Protein AF-A0A0T5Z7K5-F1 (afdb_monomer_lite)

Sequence (87 aa):
MTAWPTTPPTPSRPPGYSLQKIAFAVVIHPDGRLHQISDLRDHSGKKAVPIQRLLPGQAKPSGSGLNPCFLWDNSAYLLGHVAEETG

Radius of gyration: 17.98 Å; chains: 1; bounding box: 35×60×42 Å

Organism: NCBI:txid54398

pLDDT: mean 83.51, std 14.69, range [42.5, 97.69]

Structure (mmCIF, N/CA/C/O backbone):
data_AF-A0A0T5Z7K5-F1
#
_entry.id   AF-A0A0T5Z7K5-F1
#
loop_
_atom_site.group_PDB
_atom_site.id
_atom_site.type_symbol
_atom_site.label_atom_id
_atom_site.label_alt_id
_atom_site.label_comp_id
_atom_site.label_asym_id
_atom_site.label_entity_id
_atom_site.label_seq_id
_atom_site.pdbx_PDB_ins_code
_atom_site.Cartn_x
_atom_site.Cartn_y
_atom_site.Cartn_z
_atom_site.occupancy
_atom_site.B_iso_or_equiv
_atom_site.auth_seq_id
_atom_site.auth_comp_id
_atom_site.auth_asym_id
_atom_site.auth_atom_id
_atom_site.pdbx_PDB_model_num
ATOM 1 N N . MET A 1 1 ? 23.665 -37.542 23.855 1.00 42.50 1 MET A N 1
ATOM 2 C CA . MET A 1 1 ? 22.322 -37.086 23.440 1.00 42.50 1 MET A CA 1
ATOM 3 C C . MET A 1 1 ? 22.403 -35.592 23.201 1.00 42.50 1 MET A C 1
ATOM 5 O O . MET A 1 1 ? 22.500 -34.848 24.165 1.00 42.50 1 MET A O 1
ATOM 9 N N . THR A 1 2 ? 22.462 -35.159 21.944 1.00 50.91 2 THR A N 1
ATOM 10 C CA . THR A 1 2 ? 22.490 -33.731 21.599 1.00 50.91 2 THR A CA 1
ATOM 11 C C . THR A 1 2 ? 21.060 -33.312 21.289 1.00 50.91 2 THR A C 1
ATOM 13 O O . THR A 1 2 ? 20.460 -33.840 20.355 1.00 50.91 2 THR A O 1
ATOM 16 N N . ALA A 1 3 ? 20.485 -32.443 22.119 1.00 51.56 3 ALA A N 1
ATOM 17 C CA . ALA A 1 3 ? 19.156 -31.890 21.889 1.00 51.56 3 ALA A CA 1
ATOM 18 C C . ALA A 1 3 ? 19.191 -30.962 20.664 1.00 51.56 3 ALA A C 1
ATOM 20 O O . ALA A 1 3 ? 20.066 -30.102 20.558 1.00 51.56 3 ALA A O 1
ATOM 21 N N . TRP A 1 4 ? 18.255 -31.150 19.736 1.00 56.69 4 TRP A N 1
ATOM 22 C CA . TRP A 1 4 ? 18.053 -30.243 18.608 1.00 56.69 4 TRP A CA 1
ATOM 23 C C . TRP A 1 4 ? 17.449 -28.926 19.112 1.00 56.69 4 TRP A C 1
ATOM 25 O O . TRP A 1 4 ? 16.583 -28.968 19.989 1.00 56.69 4 TRP A O 1
ATOM 35 N N . PRO A 1 5 ? 17.860 -27.756 18.594 1.00 63.38 5 PRO A N 1
ATOM 36 C CA . PRO A 1 5 ? 17.219 -26.502 18.958 1.00 63.38 5 PRO A CA 1
ATOM 37 C C . PRO A 1 5 ? 15.772 -26.501 18.444 1.00 63.38 5 PRO A C 1
ATOM 39 O O . PRO A 1 5 ? 15.530 -26.499 17.238 1.00 63.38 5 PRO A O 1
ATOM 42 N N . THR A 1 6 ? 14.805 -26.493 19.362 1.00 59.81 6 THR A N 1
ATOM 43 C CA . THR A 1 6 ? 13.363 -26.395 19.080 1.00 59.81 6 THR A CA 1
ATOM 44 C C . THR A 1 6 ? 12.966 -24.960 18.721 1.00 59.81 6 THR A C 1
ATOM 46 O O . THR A 1 6 ? 12.042 -24.395 19.304 1.00 59.81 6 THR A O 1
ATOM 49 N N . THR A 1 7 ? 13.678 -24.320 17.792 1.00 62.19 7 THR A N 1
ATOM 50 C CA . THR A 1 7 ? 13.211 -23.038 17.261 1.00 62.19 7 THR A CA 1
ATOM 51 C C . THR A 1 7 ? 12.012 -23.342 16.364 1.00 62.19 7 THR A C 1
ATOM 53 O O . THR A 1 7 ? 12.184 -24.063 15.376 1.00 62.19 7 THR A O 1
ATOM 56 N N . PRO A 1 8 ? 10.796 -22.859 16.685 1.00 63.31 8 PRO A N 1
ATOM 57 C CA . PRO A 1 8 ? 9.657 -23.041 15.797 1.00 63.31 8 PRO A CA 1
ATOM 58 C C . PRO A 1 8 ? 10.012 -22.448 14.428 1.00 63.31 8 PRO A C 1
ATOM 60 O O . PRO A 1 8 ? 10.702 -21.424 14.387 1.00 63.31 8 PRO A O 1
ATOM 63 N N . PRO A 1 9 ? 9.585 -23.062 13.311 1.00 59.53 9 PRO A N 1
ATOM 64 C CA . PRO A 1 9 ? 9.857 -22.514 11.994 1.00 59.53 9 PRO A CA 1
ATOM 65 C C . PRO A 1 9 ? 9.293 -21.097 11.948 1.00 59.53 9 PRO A C 1
ATOM 67 O O . PRO A 1 9 ? 8.080 -20.889 11.998 1.00 59.53 9 PRO A O 1
ATOM 70 N N . THR A 1 10 ? 10.184 -20.107 11.904 1.00 61.84 10 THR A N 1
ATOM 71 C CA . THR A 1 10 ? 9.808 -18.723 11.645 1.00 61.84 10 THR A CA 1
ATOM 72 C C . THR A 1 10 ? 9.016 -18.745 10.342 1.00 61.84 10 THR A C 1
ATOM 74 O O . THR A 1 10 ? 9.521 -19.339 9.384 1.00 61.84 10 THR A O 1
ATOM 77 N N . PRO A 1 11 ? 7.798 -18.169 10.270 1.00 59.34 11 PRO A N 1
ATOM 78 C CA . PRO A 1 11 ? 7.042 -18.150 9.025 1.00 59.34 11 PRO A CA 1
ATOM 79 C C . PRO A 1 11 ? 7.958 -17.601 7.935 1.00 59.34 11 PRO A C 1
ATOM 81 O O . PRO A 1 11 ? 8.443 -16.468 8.030 1.00 59.34 11 PRO A O 1
ATOM 84 N N . SER A 1 12 ? 8.292 -18.465 6.976 1.00 69.69 12 SER A N 1
ATOM 85 C CA . SER A 1 12 ? 9.350 -18.217 6.011 1.00 69.69 12 SER A CA 1
ATOM 86 C C . SER A 1 12 ? 8.899 -17.083 5.109 1.00 69.69 12 SER A C 1
ATOM 88 O O . SER A 1 12 ? 8.057 -17.226 4.227 1.00 69.69 12 SER A O 1
ATOM 90 N N . ARG A 1 13 ? 9.437 -15.897 5.372 1.00 73.25 13 ARG A N 1
ATOM 91 C CA . ARG A 1 13 ? 9.281 -14.771 4.471 1.00 73.25 13 ARG A CA 1
ATOM 92 C C . ARG A 1 13 ? 10.126 -15.065 3.235 1.00 73.25 13 ARG A C 1
ATOM 94 O O . ARG A 1 13 ? 11.332 -15.263 3.398 1.00 73.25 13 ARG A O 1
ATOM 101 N N . PRO A 1 14 ? 9.550 -15.084 2.023 1.00 84.00 14 PRO A N 1
ATOM 102 C CA . PRO A 1 14 ? 10.354 -15.260 0.828 1.00 84.00 14 PRO A CA 1
ATOM 103 C C . PRO A 1 14 ? 11.405 -14.139 0.749 1.00 84.00 14 PRO A C 1
ATOM 105 O O . PRO A 1 14 ? 11.093 -12.993 1.103 1.00 84.00 14 PRO A O 1
ATOM 108 N N . PRO A 1 15 ? 12.641 -14.434 0.313 1.00 84.88 15 PRO A N 1
ATOM 109 C CA . PRO A 1 15 ? 13.641 -13.403 0.075 1.00 84.88 15 PRO A CA 1
ATOM 110 C C . PRO A 1 15 ? 13.081 -12.291 -0.817 1.00 84.88 15 PRO A C 1
ATOM 112 O O . PRO A 1 15 ? 12.384 -12.558 -1.794 1.00 84.88 15 PRO A O 1
ATOM 115 N N . GLY A 1 16 ? 13.370 -11.039 -0.462 1.00 87.06 16 GLY A N 1
ATOM 116 C CA . GLY A 1 16 ? 12.870 -9.881 -1.203 1.00 87.06 16 GLY A CA 1
ATOM 117 C C . GLY A 1 16 ? 11.413 -9.520 -0.917 1.00 87.06 16 GLY A C 1
ATOM 118 O O . GLY A 1 16 ? 10.830 -8.797 -1.711 1.00 87.06 16 GLY A O 1
ATOM 119 N N . TYR A 1 17 ? 10.828 -9.987 0.187 1.00 89.69 17 TYR A N 1
ATOM 120 C CA . TYR A 1 17 ? 9.551 -9.491 0.702 1.00 89.69 17 TYR A CA 1
ATOM 121 C C . TYR A 1 17 ? 9.740 -8.869 2.087 1.00 89.69 17 TYR A C 1
ATOM 123 O O . TYR A 1 17 ? 10.691 -9.188 2.800 1.00 89.69 17 TYR A O 1
ATOM 131 N N . SER A 1 18 ? 8.799 -8.027 2.514 1.00 88.69 18 SER A N 1
ATOM 132 C CA . SER A 1 18 ? 8.783 -7.390 3.836 1.00 88.69 18 SER A CA 1
ATOM 133 C C . SER A 1 18 ? 7.350 -7.184 4.344 1.00 88.69 18 SER A C 1
ATOM 135 O O . SER A 1 18 ? 6.390 -7.229 3.576 1.00 88.69 18 SER A O 1
ATOM 137 N N . LEU A 1 19 ? 7.172 -7.079 5.669 1.00 92.00 19 LEU A N 1
ATOM 138 C CA . LEU A 1 19 ? 5.863 -6.813 6.274 1.00 92.00 19 LEU A CA 1
ATOM 139 C C . LEU A 1 19 ? 5.699 -5.301 6.342 1.00 92.00 19 LEU A C 1
ATOM 141 O O . LEU A 1 19 ? 6.505 -4.633 6.983 1.00 92.00 19 LEU A O 1
ATOM 145 N N . GLN A 1 20 ? 4.640 -4.794 5.727 1.00 92.50 20 GLN A N 1
ATOM 146 C CA . GLN A 1 20 ? 4.341 -3.372 5.655 1.00 92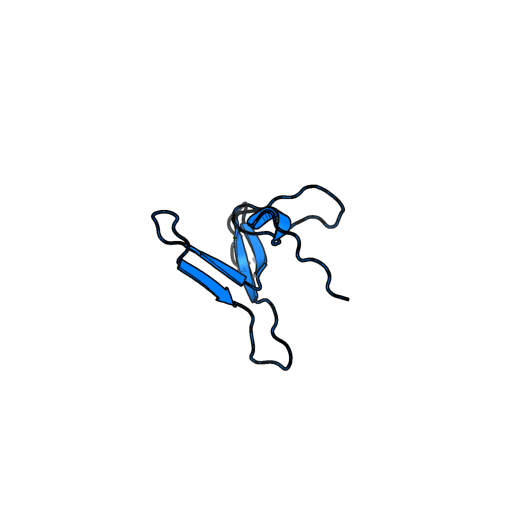.50 20 GLN A CA 1
ATOM 147 C C . GLN A 1 20 ? 2.967 -3.080 6.239 1.00 92.50 20 GLN A C 1
ATOM 149 O O . GLN A 1 20 ? 2.076 -3.931 6.226 1.00 92.50 20 GLN A O 1
ATOM 154 N N . LYS A 1 21 ? 2.805 -1.868 6.769 1.00 93.25 21 LYS A N 1
ATOM 155 C CA . LYS A 1 21 ? 1.518 -1.350 7.236 1.00 93.25 21 LYS A CA 1
ATOM 156 C C . LYS A 1 21 ? 0.841 -0.613 6.087 1.00 93.25 21 LYS A C 1
ATOM 158 O O . LYS A 1 21 ? 1.363 0.400 5.635 1.00 93.25 21 LYS A O 1
ATOM 163 N N . ILE A 1 22 ? -0.308 -1.107 5.638 1.00 94.88 22 ILE A N 1
ATOM 164 C CA . ILE A 1 22 ? -1.039 -0.565 4.490 1.00 94.88 22 ILE A CA 1
ATOM 165 C C . ILE A 1 22 ? -2.408 -0.070 4.938 1.00 94.88 22 ILE A C 1
ATOM 167 O O . ILE A 1 22 ? -3.147 -0.782 5.617 1.00 94.88 22 ILE A O 1
ATOM 171 N N . ALA A 1 23 ? -2.721 1.171 4.570 1.00 96.00 23 ALA A N 1
ATOM 172 C CA . ALA A 1 23 ? -4.007 1.797 4.857 1.00 96.00 23 ALA A CA 1
ATOM 173 C C . ALA A 1 23 ? -4.982 1.677 3.682 1.00 96.00 23 ALA A C 1
ATOM 175 O O . ALA A 1 23 ? -6.161 1.436 3.896 1.00 96.00 23 ALA A O 1
ATOM 176 N N . PHE A 1 24 ? -4.490 1.815 2.451 1.00 95.62 24 PHE A N 1
ATOM 177 C CA . PHE A 1 24 ? -5.314 1.832 1.245 1.00 95.62 24 PHE A CA 1
ATOM 178 C C . PHE A 1 24 ? -4.683 0.985 0.143 1.00 95.62 24 PHE A C 1
ATOM 180 O O . PHE A 1 24 ? -3.463 0.818 0.111 1.00 95.62 24 PHE A O 1
ATOM 187 N N . ALA A 1 25 ? -5.507 0.485 -0.774 1.00 95.81 25 ALA A N 1
ATOM 188 C CA . ALA A 1 25 ? -5.061 -0.190 -1.986 1.00 95.81 25 ALA A CA 1
ATOM 189 C C . ALA A 1 25 ? -5.747 0.389 -3.223 1.00 95.81 25 ALA A C 1
ATOM 191 O O . ALA A 1 25 ? -6.962 0.583 -3.236 1.00 95.81 25 ALA A O 1
ATOM 192 N N . VAL A 1 26 ? -4.966 0.609 -4.279 1.00 95.12 26 VAL A N 1
ATOM 193 C CA . VAL A 1 26 ? -5.484 0.903 -5.616 1.00 95.12 26 VAL A CA 1
ATOM 194 C C . VAL A 1 26 ? -5.780 -0.429 -6.294 1.00 95.12 26 VAL A C 1
ATOM 196 O O . VAL A 1 26 ? -4.874 -1.219 -6.550 1.00 95.12 26 VAL A O 1
ATOM 199 N N . VAL A 1 27 ? -7.054 -0.703 -6.544 1.00 95.81 27 VAL A N 1
ATOM 200 C CA . VAL A 1 27 ? -7.505 -1.917 -7.223 1.00 95.81 27 VAL A CA 1
ATOM 201 C C . VAL A 1 27 ? -7.674 -1.591 -8.697 1.00 95.81 27 VAL A C 1
ATOM 203 O O . VAL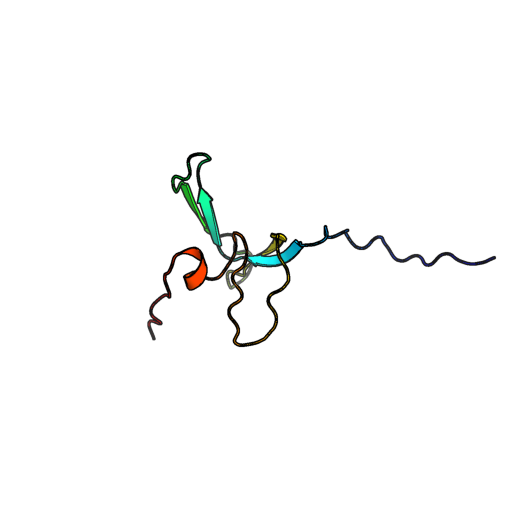 A 1 27 ? -8.383 -0.648 -9.055 1.00 95.81 27 VAL A O 1
ATOM 206 N N . ILE A 1 28 ? -7.036 -2.385 -9.547 1.00 96.06 28 ILE A N 1
ATOM 207 C CA . ILE A 1 28 ? -7.070 -2.227 -10.999 1.00 96.06 28 ILE A CA 1
ATOM 208 C C . ILE A 1 28 ? -7.640 -3.480 -11.655 1.00 96.06 28 ILE A C 1
ATOM 210 O O . ILE A 1 28 ? -7.511 -4.589 -11.132 1.00 96.06 28 ILE A O 1
ATOM 214 N N . HIS A 1 29 ? -8.265 -3.295 -12.811 1.00 97.69 29 HIS A N 1
ATOM 215 C CA . HIS A 1 29 ? -8.573 -4.393 -13.714 1.00 97.69 29 HIS A CA 1
ATOM 216 C C . HIS A 1 29 ? -7.287 -4.903 -14.395 1.00 97.69 29 HIS A C 1
ATOM 218 O O . HIS A 1 29 ? -6.297 -4.169 -14.466 1.00 97.69 29 HIS A O 1
ATOM 224 N N . PRO A 1 30 ? -7.283 -6.137 -14.938 1.00 96.88 30 PRO A N 1
ATOM 225 C CA . PRO A 1 30 ? -6.129 -6.670 -15.670 1.00 96.88 30 PRO A CA 1
ATOM 226 C C . PRO A 1 30 ? -5.702 -5.832 -16.885 1.00 96.88 30 PRO A C 1
ATOM 228 O O . PRO A 1 30 ? -4.556 -5.920 -17.310 1.00 96.88 30 PRO A O 1
ATOM 231 N N . ASP A 1 31 ? -6.605 -5.016 -17.435 1.00 96.69 31 ASP A N 1
ATOM 232 C CA . ASP A 1 31 ? -6.342 -4.092 -18.546 1.00 96.69 31 ASP A CA 1
ATOM 233 C C . ASP A 1 31 ? -5.741 -2.741 -18.101 1.00 96.69 31 ASP A C 1
ATOM 235 O O . ASP A 1 31 ? -5.530 -1.851 -18.922 1.00 96.69 31 ASP A O 1
ATOM 239 N N . GLY A 1 32 ? -5.466 -2.576 -16.803 1.00 93.44 32 GLY A N 1
ATOM 240 C CA . GLY A 1 32 ? -4.876 -1.371 -16.225 1.00 93.44 32 GLY A CA 1
ATOM 241 C C . GLY A 1 32 ? -5.876 -0.266 -15.888 1.00 93.44 32 GLY A C 1
ATOM 242 O O . GLY A 1 32 ? -5.477 0.756 -15.329 1.00 93.44 32 GLY A O 1
ATOM 243 N N . ARG A 1 33 ? -7.175 -0.440 -16.165 1.00 97.44 33 ARG A N 1
ATOM 244 C CA . ARG A 1 33 ? -8.193 0.537 -15.755 1.00 97.44 33 ARG A CA 1
ATOM 245 C C . ARG A 1 33 ? -8.351 0.536 -14.235 1.00 97.44 33 ARG A C 1
ATOM 247 O O . ARG A 1 33 ? -8.413 -0.523 -13.606 1.00 97.44 33 ARG A O 1
ATOM 254 N N . LEU A 1 34 ? -8.480 1.727 -13.648 1.00 95.62 34 LEU A N 1
ATOM 255 C CA . LEU A 1 34 ? -8.819 1.872 -12.233 1.00 95.62 34 LEU A CA 1
ATOM 256 C C . LEU A 1 34 ? -10.194 1.251 -11.971 1.00 95.62 34 LEU A C 1
ATOM 258 O O . LEU A 1 34 ? -11.176 1.633 -12.604 1.00 95.62 34 LEU A O 1
ATOM 262 N N . HIS A 1 35 ? -10.249 0.319 -11.024 1.00 97.56 35 HIS A N 1
ATOM 263 C CA . HIS A 1 35 ? -11.501 -0.252 -10.544 1.00 97.56 35 HIS A CA 1
ATOM 264 C C . HIS A 1 35 ? -12.000 0.517 -9.316 1.00 97.56 35 HIS A C 1
ATOM 266 O O . HIS A 1 35 ? -13.119 1.019 -9.321 1.00 97.56 35 HIS A O 1
ATOM 272 N N . GLN A 1 36 ? -11.164 0.643 -8.277 1.00 97.38 36 GLN A N 1
ATOM 273 C CA . GLN A 1 36 ? -11.508 1.368 -7.046 1.00 97.38 36 GLN A CA 1
ATOM 274 C C . GLN A 1 36 ? -10.282 1.670 -6.174 1.00 97.38 36 GLN A C 1
ATOM 276 O O . GLN A 1 36 ? -9.222 1.068 -6.340 1.00 97.38 36 GLN A O 1
ATOM 281 N N . ILE A 1 37 ? -10.455 2.545 -5.179 1.00 95.19 37 ILE A N 1
ATOM 282 C CA . ILE A 1 37 ? -9.529 2.698 -4.050 1.00 95.19 37 ILE A CA 1
ATOM 283 C C . ILE A 1 37 ? -10.185 2.062 -2.821 1.00 95.19 37 ILE A C 1
ATOM 285 O O . ILE A 1 37 ? -11.233 2.517 -2.372 1.00 95.19 37 ILE A O 1
ATOM 289 N N . SER A 1 38 ? -9.583 1.001 -2.287 1.00 97.00 38 SER A N 1
ATOM 290 C CA . SER A 1 38 ? -10.097 0.276 -1.122 1.00 97.00 38 SER A CA 1
ATOM 291 C C . SER A 1 38 ? -9.445 0.778 0.160 1.00 97.00 38 SER A C 1
ATOM 293 O O . SER A 1 38 ? -8.217 0.798 0.256 1.00 97.00 38 SER A O 1
ATOM 295 N N . ASP A 1 39 ? -10.252 1.104 1.170 1.00 96.56 39 ASP A N 1
ATOM 296 C CA . ASP A 1 39 ? -9.779 1.246 2.550 1.00 96.56 39 ASP A CA 1
ATOM 297 C C . ASP A 1 39 ? -9.515 -0.146 3.134 1.00 96.56 39 ASP A C 1
ATOM 299 O O . ASP A 1 39 ? -10.389 -1.011 3.123 1.00 96.56 39 ASP A O 1
ATOM 303 N N . LEU A 1 40 ? -8.285 -0.375 3.582 1.00 96.88 40 LEU A N 1
ATOM 304 C CA . LEU A 1 40 ? -7.835 -1.626 4.187 1.00 96.88 40 LEU A CA 1
ATOM 305 C C . LEU A 1 40 ? -7.624 -1.495 5.696 1.00 96.88 40 LEU A C 1
ATOM 307 O O . LEU A 1 40 ? -7.188 -2.451 6.328 1.00 96.88 40 LEU A O 1
ATOM 311 N N . ARG A 1 41 ? -7.867 -0.327 6.291 1.00 97.31 41 ARG A N 1
ATOM 312 C CA . ARG A 1 41 ? -7.654 -0.131 7.725 1.00 97.31 41 ARG A CA 1
ATOM 313 C C . ARG A 1 41 ? -8.596 -1.017 8.542 1.00 97.31 41 ARG A C 1
ATOM 315 O O . ARG A 1 41 ? -9.725 -1.289 8.146 1.00 97.31 41 ARG A O 1
ATOM 322 N N . ASP A 1 42 ? -8.124 -1.444 9.704 1.00 96.75 42 ASP A N 1
ATOM 323 C CA . ASP A 1 42 ? -8.955 -2.069 10.723 1.00 96.75 42 ASP A CA 1
ATOM 324 C C . ASP A 1 42 ? -9.734 -0.984 11.476 1.00 96.75 42 ASP A C 1
ATOM 326 O O . ASP A 1 42 ? -9.144 -0.053 12.033 1.00 96.75 42 ASP A O 1
ATOM 330 N N . HIS A 1 43 ? -11.060 -1.118 11.472 1.00 97.44 43 HIS A N 1
ATOM 331 C CA . HIS A 1 43 ? -12.020 -0.198 12.090 1.00 97.44 43 HIS A CA 1
ATOM 332 C C . HIS A 1 43 ? -12.627 -0.750 13.390 1.00 97.44 43 HIS A C 1
ATOM 334 O O . HIS A 1 43 ? -13.555 -0.157 13.930 1.00 97.44 43 HIS A O 1
ATOM 340 N N . SER A 1 44 ? -12.128 -1.874 13.913 1.00 96.19 44 SER A N 1
ATOM 341 C CA . SER A 1 44 ? -12.636 -2.488 15.152 1.00 96.19 44 SER A CA 1
ATOM 342 C C . SER A 1 44 ? -12.411 -1.630 16.407 1.00 96.19 44 SER A C 1
ATOM 344 O O . SER A 1 44 ? -13.110 -1.788 17.408 1.00 96.19 44 SER A O 1
ATOM 346 N N . GLY A 1 45 ? -11.436 -0.717 16.367 1.00 94.00 45 GLY A N 1
ATOM 347 C CA . GLY A 1 45 ? -11.093 0.186 17.463 1.00 94.00 45 GLY A CA 1
ATOM 348 C C . GLY A 1 45 ? -11.661 1.602 17.318 1.00 94.00 45 GLY A C 1
ATOM 349 O O . GLY A 1 45 ? -12.351 1.946 16.367 1.00 94.00 45 GLY A O 1
ATOM 350 N N . LYS A 1 46 ? -11.292 2.487 18.257 1.00 94.50 46 LYS A N 1
ATOM 351 C CA . LYS A 1 46 ? -11.680 3.916 18.230 1.00 94.50 46 LYS A CA 1
ATOM 352 C C . LYS A 1 46 ? -11.106 4.699 17.043 1.00 94.50 46 LYS A C 1
ATOM 354 O O . LYS A 1 46 ? -11.592 5.781 16.733 1.00 94.50 46 LYS A O 1
ATOM 359 N N . LYS A 1 47 ? -10.014 4.215 16.453 1.00 94.94 47 LYS A N 1
ATOM 360 C CA . LYS A 1 47 ? -9.329 4.834 15.317 1.00 94.94 47 LYS A CA 1
ATOM 361 C C . LYS A 1 47 ? -9.081 3.761 14.270 1.00 94.94 47 LYS A C 1
ATOM 363 O O . LYS A 1 47 ? -8.654 2.667 14.629 1.00 94.94 47 LYS A O 1
ATOM 368 N N . ALA A 1 48 ? -9.284 4.111 13.005 1.00 96.69 48 ALA A N 1
ATOM 369 C CA . ALA A 1 48 ? -8.925 3.258 11.885 1.00 96.69 48 ALA A CA 1
ATOM 370 C C . ALA A 1 48 ? -7.398 3.105 11.815 1.00 96.69 48 ALA A C 1
ATOM 372 O O . ALA A 1 48 ? -6.685 4.107 11.691 1.00 96.69 48 ALA A O 1
ATOM 373 N N . VAL A 1 49 ? -6.887 1.875 11.892 1.00 97.44 49 VAL A N 1
ATOM 374 C CA . VAL A 1 49 ? -5.440 1.599 11.880 1.00 97.44 49 VAL A CA 1
ATOM 375 C C . VAL A 1 49 ? -5.023 0.804 10.641 1.00 97.44 49 VAL A C 1
ATOM 377 O O . VAL A 1 49 ? -5.721 -0.126 10.251 1.00 97.44 49 VAL A O 1
ATOM 380 N N . PRO A 1 50 ? -3.883 1.124 10.001 1.00 96.75 50 PRO A N 1
ATOM 381 C CA . PRO A 1 50 ? -3.368 0.332 8.886 1.00 96.75 50 PRO A CA 1
ATOM 382 C C . PRO A 1 50 ? -3.115 -1.127 9.280 1.00 96.75 50 PRO A C 1
ATOM 384 O O . PRO A 1 50 ? -2.646 -1.404 10.387 1.00 96.75 50 PRO A O 1
ATOM 387 N N . ILE A 1 51 ? -3.333 -2.048 8.344 1.00 95.81 51 ILE A N 1
ATOM 388 C CA . ILE A 1 51 ? -3.141 -3.485 8.567 1.00 95.81 51 ILE A CA 1
ATOM 389 C C . ILE A 1 51 ? -1.787 -3.968 8.046 1.00 95.81 51 ILE A C 1
ATOM 391 O O . ILE A 1 51 ? -1.218 -3.393 7.117 1.00 95.81 51 ILE A O 1
ATOM 395 N N . GLN A 1 52 ? -1.267 -5.057 8.620 1.00 94.50 52 GLN A N 1
ATOM 396 C CA . GLN A 1 52 ? -0.036 -5.678 8.133 1.00 94.50 52 GLN A CA 1
ATOM 397 C C . GLN A 1 52 ? -0.276 -6.537 6.883 1.00 94.50 52 GLN A C 1
ATOM 399 O O . GLN A 1 52 ? -1.192 -7.368 6.830 1.00 94.50 52 GLN A O 1
ATOM 404 N N . ARG A 1 53 ? 0.581 -6.352 5.875 1.00 93.12 53 ARG A N 1
ATOM 405 C CA . ARG A 1 53 ? 0.606 -7.125 4.628 1.00 93.12 53 ARG A CA 1
ATOM 406 C C . ARG A 1 53 ? 2.034 -7.482 4.233 1.00 93.12 53 ARG A C 1
ATOM 408 O O . ARG A 1 53 ? 2.960 -6.703 4.442 1.00 93.12 53 ARG A O 1
ATOM 415 N N . LEU A 1 54 ? 2.205 -8.684 3.691 1.00 92.56 54 LEU A N 1
ATOM 416 C CA . LEU A 1 54 ? 3.462 -9.148 3.113 1.00 92.56 54 LEU A CA 1
ATOM 417 C C . LEU A 1 54 ? 3.548 -8.632 1.675 1.00 92.56 54 LEU A C 1
ATOM 419 O O . LEU A 1 54 ? 2.696 -8.988 0.866 1.00 92.56 54 LEU A O 1
ATOM 423 N N . LEU A 1 55 ? 4.549 -7.810 1.368 1.00 91.69 55 LEU A N 1
ATOM 424 C CA . LEU A 1 55 ? 4.708 -7.179 0.056 1.00 91.69 55 LEU A CA 1
ATOM 425 C C . LEU A 1 55 ? 6.115 -7.402 -0.509 1.00 91.69 55 LEU A C 1
ATOM 427 O O . LEU A 1 55 ? 7.052 -7.559 0.280 1.00 91.69 55 LEU A O 1
ATOM 431 N N . PRO A 1 56 ? 6.281 -7.413 -1.845 1.00 90.81 56 PRO A N 1
ATOM 432 C CA . PRO A 1 56 ? 7.596 -7.444 -2.478 1.00 90.81 56 PRO A CA 1
ATOM 433 C C . PRO A 1 56 ? 8.411 -6.200 -2.116 1.00 90.81 56 PRO A C 1
ATOM 435 O O . PRO A 1 56 ? 7.875 -5.105 -2.053 1.00 90.81 56 PRO A O 1
ATOM 438 N N . GLY A 1 57 ? 9.712 -6.335 -1.927 1.00 86.50 57 GLY A N 1
ATOM 439 C CA . GLY A 1 57 ? 10.619 -5.254 -1.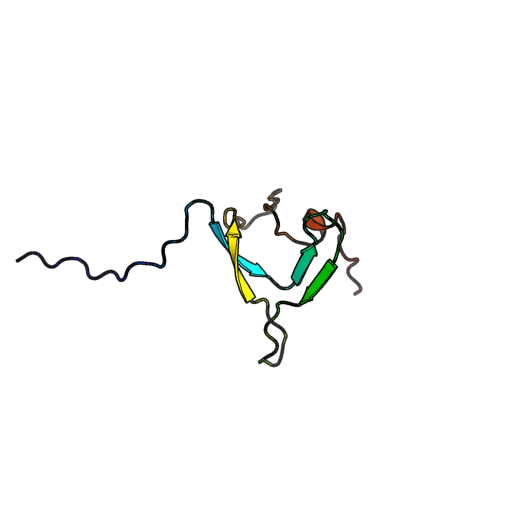557 1.00 86.50 57 GLY A CA 1
ATOM 440 C C . GLY A 1 57 ? 11.140 -5.355 -0.126 1.00 86.50 57 GLY A C 1
ATOM 441 O O . GLY A 1 57 ? 10.661 -6.130 0.707 1.00 86.50 57 GLY A O 1
ATOM 442 N N . GLN A 1 58 ? 12.164 -4.555 0.146 1.00 81.50 58 GLN A N 1
ATOM 443 C CA . GLN A 1 58 ? 12.811 -4.465 1.452 1.00 81.50 58 GLN A CA 1
ATOM 444 C C . GLN A 1 58 ? 12.056 -3.507 2.376 1.00 81.50 58 GLN A C 1
ATOM 446 O O . GLN A 1 58 ? 11.258 -2.683 1.932 1.00 81.50 58 GLN A O 1
ATOM 451 N N . ALA A 1 59 ? 12.324 -3.599 3.679 1.00 77.06 59 ALA A N 1
ATOM 452 C CA . ALA A 1 59 ? 11.858 -2.576 4.604 1.00 77.06 59 ALA A CA 1
ATOM 453 C C . ALA A 1 59 ? 12.477 -1.220 4.232 1.00 77.06 59 ALA A C 1
ATOM 455 O O . ALA A 1 59 ? 13.666 -1.151 3.914 1.00 77.06 59 ALA A O 1
ATOM 456 N N . LYS A 1 60 ? 11.685 -0.141 4.288 1.00 71.94 60 LYS A N 1
ATOM 457 C CA . LYS A 1 60 ? 12.223 1.211 4.107 1.00 71.94 60 LYS A CA 1
ATOM 458 C C . LYS A 1 60 ? 13.201 1.522 5.250 1.00 71.94 60 LYS A C 1
ATOM 460 O O . LYS A 1 60 ? 12.772 1.491 6.405 1.00 71.94 60 LYS A O 1
ATOM 465 N N . PRO A 1 61 ? 14.488 1.813 4.973 1.00 70.19 61 PRO A N 1
ATOM 466 C CA . PRO A 1 61 ? 15.416 2.290 5.985 1.00 70.19 61 PRO A CA 1
ATOM 467 C C . PRO A 1 61 ? 14.904 3.597 6.589 1.00 70.19 61 PRO A C 1
ATOM 469 O O . PRO A 1 61 ? 14.312 4.423 5.894 1.00 70.19 61 PRO A O 1
ATOM 472 N N . SER A 1 62 ? 15.158 3.800 7.877 1.00 64.38 62 SER A N 1
ATOM 473 C CA . SER A 1 62 ? 14.929 5.087 8.528 1.00 64.38 62 SER A CA 1
ATOM 474 C C . SER A 1 62 ? 15.931 6.118 7.993 1.00 64.38 62 SER A C 1
ATOM 476 O O . SER A 1 62 ? 17.130 5.970 8.226 1.00 64.38 62 SER A O 1
ATOM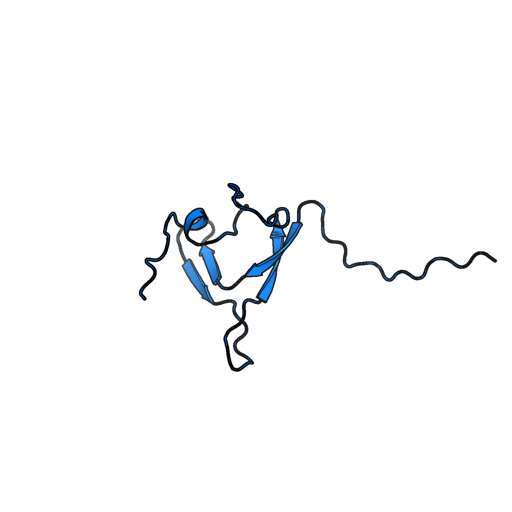 478 N N . GLY A 1 63 ? 15.466 7.147 7.279 1.00 67.31 63 GLY A N 1
ATOM 479 C CA . GLY A 1 63 ? 16.312 8.241 6.787 1.00 67.31 63 GLY A CA 1
ATOM 480 C C . GLY A 1 63 ? 15.704 9.013 5.613 1.00 67.31 63 GLY A C 1
ATOM 481 O O . GLY A 1 63 ? 14.774 8.545 4.958 1.00 67.31 63 GLY A O 1
ATOM 482 N N . SER A 1 64 ? 16.240 10.205 5.339 1.00 56.12 64 SER A N 1
ATOM 483 C CA . SER A 1 64 ? 15.885 11.033 4.180 1.00 56.12 64 SER A CA 1
ATOM 484 C C . SER A 1 64 ? 16.650 10.557 2.940 1.00 56.12 64 SER A C 1
ATOM 486 O O . SER A 1 64 ? 17.734 11.050 2.634 1.00 56.12 64 SER A O 1
ATOM 488 N N . GLY A 1 65 ? 16.107 9.561 2.244 1.00 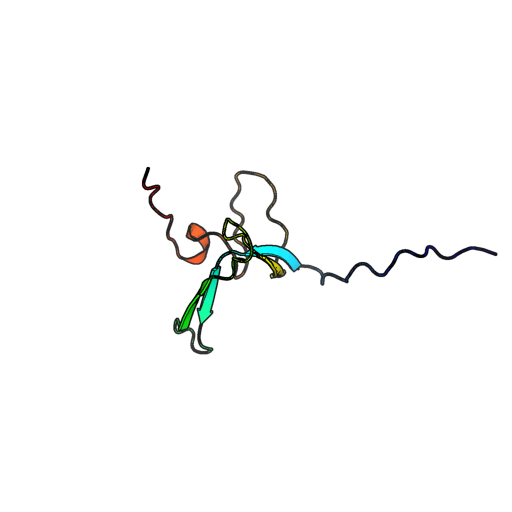68.38 65 GLY A N 1
ATOM 489 C CA . GLY A 1 65 ? 16.621 9.077 0.963 1.00 68.38 65 GLY A CA 1
ATOM 490 C C . GLY A 1 65 ? 15.482 8.687 0.024 1.00 68.38 65 GLY A C 1
ATOM 491 O O . GLY A 1 65 ? 14.397 8.319 0.478 1.00 68.38 65 GLY A O 1
ATOM 492 N N . LEU A 1 66 ? 15.720 8.768 -1.288 1.00 70.19 66 LEU A N 1
ATOM 493 C CA . LEU A 1 66 ? 14.777 8.264 -2.288 1.00 70.19 66 LEU A CA 1
ATOM 494 C C . LEU A 1 66 ? 14.695 6.740 -2.158 1.00 70.19 66 LEU A C 1
ATOM 496 O O . LEU A 1 66 ? 15.664 6.035 -2.428 1.00 70.19 66 LEU A O 1
ATOM 500 N N . ASN A 1 67 ? 13.542 6.236 -1.728 1.00 78.69 67 ASN A N 1
ATOM 501 C CA . ASN A 1 67 ? 13.300 4.803 -1.608 1.00 78.69 67 ASN A CA 1
ATOM 502 C C . ASN A 1 67 ? 11.907 4.456 -2.145 1.00 78.69 67 ASN A C 1
ATOM 504 O O . ASN A 1 67 ? 10.977 4.273 -1.349 1.00 78.69 67 ASN A O 1
ATOM 508 N N . PRO A 1 68 ? 11.750 4.438 -3.480 1.00 79.81 68 PRO A N 1
ATOM 509 C CA . PRO A 1 68 ? 10.518 4.000 -4.107 1.00 79.81 68 PRO A CA 1
ATOM 510 C C . PRO A 1 68 ? 10.356 2.493 -3.918 1.00 79.81 68 PRO A C 1
ATOM 512 O O . PRO A 1 68 ? 11.288 1.714 -4.128 1.00 79.81 68 PRO A O 1
ATOM 515 N N . CYS A 1 69 ? 9.162 2.074 -3.525 1.00 87.62 69 CYS A N 1
ATOM 516 C CA . CYS A 1 69 ? 8.839 0.671 -3.322 1.00 87.62 69 CYS A CA 1
ATOM 517 C C . CYS A 1 69 ? 7.936 0.133 -4.444 1.00 87.62 69 CYS A C 1
ATOM 519 O O . CYS A 1 69 ? 7.105 0.838 -5.017 1.00 87.62 69 CYS A O 1
ATOM 521 N N . PHE A 1 70 ? 8.144 -1.131 -4.818 1.00 85.62 70 PHE A N 1
ATOM 522 C CA . PHE A 1 70 ? 7.470 -1.729 -5.969 1.00 85.62 70 PHE A CA 1
ATOM 523 C C . PHE A 1 70 ? 6.016 -2.077 -5.632 1.00 85.62 70 PHE A C 1
ATOM 525 O O . PHE A 1 70 ? 5.768 -3.003 -4.863 1.00 85.62 70 PHE A O 1
ATOM 532 N N . LEU A 1 71 ? 5.068 -1.361 -6.249 1.00 87.88 71 LEU A N 1
ATOM 533 C CA . LEU A 1 71 ? 3.611 -1.525 -6.090 1.00 87.88 71 LEU A CA 1
ATOM 534 C C . LEU A 1 71 ? 3.043 -1.145 -4.708 1.00 87.88 71 LEU A C 1
ATOM 536 O O . LEU A 1 71 ? 1.884 -1.433 -4.417 1.00 87.88 71 LEU A O 1
ATOM 540 N N . TRP A 1 72 ? 3.823 -0.479 -3.860 1.00 91.62 72 TRP A N 1
ATOM 541 C CA . TRP A 1 72 ? 3.346 0.115 -2.610 1.00 91.62 72 TRP A CA 1
ATOM 542 C C . TRP A 1 72 ? 4.237 1.286 -2.234 1.00 91.62 72 TRP A C 1
ATOM 544 O O . TRP A 1 72 ? 5.450 1.154 -2.246 1.00 91.62 72 TRP A O 1
ATOM 554 N N . ASP A 1 73 ? 3.652 2.427 -1.885 1.00 91.25 73 ASP A N 1
ATOM 555 C CA . ASP A 1 73 ? 4.373 3.573 -1.337 1.00 91.25 73 ASP A CA 1
ATOM 556 C C . ASP A 1 73 ? 3.365 4.594 -0.773 1.00 91.25 73 ASP A C 1
ATOM 558 O O . ASP A 1 73 ? 2.158 4.342 -0.743 1.00 91.25 73 ASP A O 1
ATOM 562 N N . ASN A 1 74 ? 3.846 5.754 -0.330 1.00 89.06 74 ASN A N 1
ATOM 563 C CA . ASN A 1 74 ? 3.016 6.927 -0.108 1.00 89.06 74 ASN A CA 1
ATOM 564 C C . ASN A 1 74 ? 2.409 7.448 -1.430 1.00 89.06 74 ASN A C 1
ATOM 566 O O . ASN A 1 74 ? 2.808 7.060 -2.531 1.00 89.06 74 ASN A O 1
ATOM 570 N N . SER A 1 75 ? 1.444 8.363 -1.319 1.00 88.44 75 SER A N 1
ATOM 571 C CA . SER A 1 75 ? 0.747 8.926 -2.483 1.00 88.44 75 SER A CA 1
ATOM 572 C C . SER A 1 75 ? 1.667 9.704 -3.428 1.00 88.44 75 SER A C 1
ATOM 574 O O . SER A 1 75 ? 1.395 9.753 -4.625 1.00 88.44 75 SER A O 1
ATOM 576 N N . ALA A 1 76 ? 2.769 10.269 -2.926 1.00 89.12 76 ALA A N 1
ATOM 577 C CA . ALA A 1 76 ? 3.711 11.032 -3.738 1.00 89.12 76 ALA A CA 1
ATOM 578 C C . ALA A 1 76 ? 4.397 10.134 -4.773 1.00 89.12 76 ALA A C 1
ATOM 580 O O . ALA A 1 76 ? 4.404 10.452 -5.957 1.00 89.12 76 ALA A O 1
ATOM 581 N N . TYR A 1 77 ? 4.915 8.983 -4.339 1.00 88.12 77 TYR A N 1
ATOM 582 C CA . TYR A 1 77 ? 5.538 8.014 -5.239 1.00 88.12 77 TYR A CA 1
ATOM 583 C C . TYR A 1 77 ? 4.512 7.220 -6.053 1.00 88.12 77 TYR A C 1
ATOM 585 O O . TYR A 1 77 ? 4.765 6.929 -7.217 1.00 88.12 77 TYR A O 1
ATOM 593 N N . LEU A 1 78 ? 3.365 6.863 -5.464 1.00 88.50 78 LEU A N 1
ATOM 594 C CA . LEU A 1 78 ? 2.383 6.003 -6.131 1.00 88.50 78 LEU A CA 1
ATOM 595 C C . LEU A 1 78 ? 1.522 6.754 -7.158 1.00 88.50 78 LEU A C 1
ATOM 597 O O . LEU A 1 78 ? 1.205 6.205 -8.208 1.00 88.50 78 LEU A O 1
ATOM 601 N N . LEU A 1 79 ? 1.112 7.984 -6.838 1.00 86.81 79 LEU A N 1
ATOM 602 C CA . LEU A 1 79 ? 0.145 8.768 -7.617 1.00 86.81 79 LEU A CA 1
ATOM 603 C C . LEU A 1 79 ? 0.737 10.068 -8.175 1.00 86.81 79 LEU A C 1
ATOM 605 O O . LEU A 1 79 ? 0.034 10.802 -8.863 1.00 86.81 79 LEU A O 1
ATOM 609 N N . GLY A 1 80 ? 1.994 10.393 -7.855 1.00 88.56 80 GLY A N 1
ATOM 610 C CA . GLY A 1 80 ? 2.579 11.690 -8.202 1.00 88.56 80 GLY A CA 1
ATOM 611 C C . GLY A 1 80 ? 1.944 12.859 -7.444 1.00 88.56 80 GLY A C 1
ATOM 612 O O . GLY A 1 80 ? 2.063 13.999 -7.884 1.00 88.56 8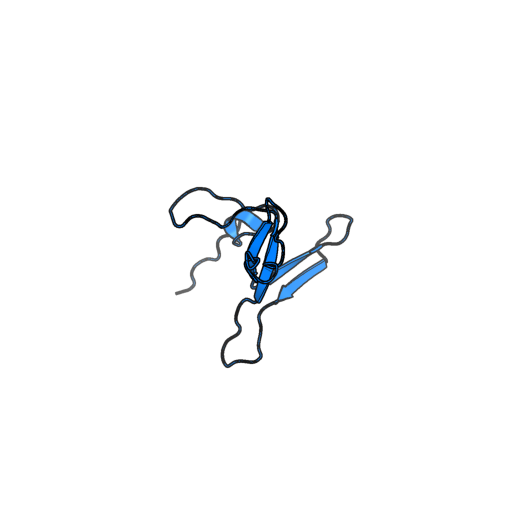0 GLY A O 1
ATOM 613 N N . HIS A 1 81 ? 1.243 12.592 -6.335 1.00 85.81 81 HIS A N 1
ATOM 614 C CA . HIS A 1 81 ? 0.475 13.600 -5.610 1.00 85.81 81 HIS A CA 1
ATOM 615 C C . HIS A 1 81 ? 0.812 13.603 -4.120 1.00 85.81 81 HIS A C 1
ATOM 617 O O . HIS A 1 81 ? 0.619 12.613 -3.405 1.00 85.81 81 HIS A O 1
ATOM 623 N N . VAL A 1 82 ? 1.295 14.745 -3.643 1.00 84.06 82 VAL A N 1
ATOM 624 C CA . VAL A 1 82 ? 1.418 15.045 -2.218 1.00 84.06 82 VAL A CA 1
ATOM 625 C C . VAL A 1 82 ? 0.136 15.766 -1.827 1.00 84.06 82 VAL A C 1
ATOM 627 O O . VAL A 1 82 ? -0.208 16.759 -2.459 1.00 84.06 82 VAL A O 1
ATOM 630 N N . ALA A 1 83 ? -0.592 15.246 -0.839 1.00 78.75 83 ALA A N 1
ATOM 631 C CA . ALA A 1 83 ? -1.747 15.966 -0.324 1.00 78.75 83 ALA A CA 1
ATOM 632 C C . ALA A 1 83 ? -1.273 17.293 0.281 1.00 78.75 83 ALA A C 1
ATOM 634 O O . ALA A 1 83 ? -0.333 17.298 1.078 1.00 78.75 83 ALA A O 1
ATOM 635 N N . GLU A 1 84 ? -1.927 18.390 -0.092 1.00 77.75 84 GLU A N 1
ATOM 636 C CA . GLU A 1 84 ? -1.740 19.676 0.573 1.00 77.75 84 GLU A CA 1
ATOM 637 C C . GLU A 1 84 ? -2.111 19.508 2.050 1.00 77.75 84 GLU A C 1
ATOM 639 O O . GLU A 1 84 ? -3.206 19.037 2.380 1.00 77.75 84 GLU A O 1
ATOM 644 N N . GLU A 1 85 ? -1.185 19.844 2.946 1.00 67.12 85 GLU A N 1
ATOM 645 C CA . GLU A 1 85 ? -1.430 19.781 4.381 1.00 67.12 85 GLU A CA 1
ATOM 646 C C . GLU A 1 85 ? -2.455 20.872 4.721 1.00 67.12 85 GLU A C 1
ATOM 648 O O . GLU A 1 85 ? -2.132 22.052 4.832 1.00 67.12 85 GLU A O 1
ATOM 653 N N . THR A 1 86 ? -3.733 20.498 4.793 1.00 57.22 86 THR A N 1
ATOM 654 C CA . THR A 1 86 ? -4.777 21.419 5.249 1.00 57.22 86 THR A CA 1
ATOM 655 C C . THR A 1 86 ? -4.649 21.503 6.765 1.00 57.22 86 THR A C 1
ATOM 657 O O . THR A 1 86 ? -5.023 20.557 7.462 1.00 57.22 86 THR A O 1
ATOM 660 N N . GLY A 1 87 ? -4.012 22.581 7.229 1.00 46.22 87 GLY A N 1
ATOM 661 C CA . GLY A 1 87 ? -3.805 22.890 8.647 1.00 46.22 87 GLY A CA 1
ATOM 662 C C . GLY A 1 87 ? -5.091 23.097 9.435 1.00 46.22 87 GLY A C 1
ATOM 663 O O . GLY A 1 87 ? -6.132 23.423 8.819 1.00 46.22 87 GLY A O 1
#

Foldseek 3Di:
DDDDPPDPPDPDQPPQKDKDFAQWAFDADPVRHTDDIDGQFDPPDPDTGTDIDIGGHDDDDPDPDDDQDDRDDPCCNVVVDDDDPPD

InterPro domains:
  IPR010144 CRISPR-associated protein, Csd1-type [PF09709] (13-82)

Secondary structure (DSSP, 8-state):
------------PPTTEEEEEESEEEEE-TTS-EEEEEE--B-SSSS-BPEEEEEESPPPPSSSS----TT---HHHHHS-PPP---